Protein AF-A0A942K722-F1 (afdb_monomer_lite)

Sequence (84 aa):
MNKITPRLLRDLSATLPSGTECYLCTAVRNALAHYRKGHEPGQLADKDQAVSVLRQSLGRGLNRFLQPEIRQSLALKTRFESMA

Structure (mmCIF, N/CA/C/O backbone):
data_AF-A0A942K722-F1
#
_entry.id   AF-A0A942K722-F1
#
loop_
_atom_site.group_PDB
_atom_site.id
_atom_site.type_symbol
_atom_site.label_atom_id
_atom_site.label_alt_id
_atom_site.label_comp_id
_atom_site.label_asym_id
_atom_site.label_entity_id
_atom_site.label_seq_id
_atom_site.pdbx_PDB_ins_code
_atom_site.Cartn_x
_atom_site.Cartn_y
_atom_site.Cartn_z
_atom_site.occupancy
_atom_site.B_iso_or_equiv
_atom_site.auth_seq_id
_atom_site.auth_comp_id
_atom_site.auth_asym_id
_atom_site.auth_atom_id
_atom_site.pdbx_PDB_model_num
ATOM 1 N N . MET A 1 1 ? 9.861 1.605 13.530 1.00 44.84 1 MET A N 1
ATOM 2 C CA . MET A 1 1 ? 10.085 1.488 12.070 1.00 44.84 1 MET A CA 1
ATOM 3 C C . MET A 1 1 ? 9.255 0.338 11.528 1.00 44.84 1 MET A C 1
ATOM 5 O O . MET A 1 1 ? 9.439 -0.787 11.979 1.00 44.84 1 MET A O 1
ATOM 9 N N . ASN A 1 2 ? 8.331 0.599 10.602 1.00 60.88 2 ASN A N 1
ATOM 10 C CA . ASN A 1 2 ? 7.594 -0.475 9.937 1.00 60.88 2 ASN A CA 1
ATOM 11 C C . ASN A 1 2 ? 8.551 -1.203 8.985 1.00 60.88 2 ASN A C 1
ATOM 13 O O . ASN A 1 2 ? 8.938 -0.644 7.962 1.00 60.88 2 ASN A O 1
ATOM 17 N N . LYS A 1 3 ? 8.976 -2.421 9.334 1.00 72.12 3 LYS A N 1
ATOM 18 C CA . LYS A 1 3 ? 9.833 -3.229 8.459 1.00 72.12 3 LYS A CA 1
ATOM 19 C C . LYS A 1 3 ? 9.034 -3.641 7.220 1.00 72.12 3 LYS A C 1
ATOM 21 O O . LYS A 1 3 ? 7.993 -4.285 7.343 1.00 72.12 3 LYS A O 1
ATOM 26 N N . ILE A 1 4 ? 9.525 -3.265 6.042 1.00 82.06 4 ILE A N 1
ATOM 27 C CA . ILE A 1 4 ? 9.002 -3.739 4.759 1.00 82.06 4 ILE A CA 1
ATOM 28 C C . ILE A 1 4 ? 9.565 -5.144 4.552 1.00 82.06 4 ILE A C 1
ATOM 30 O O . ILE A 1 4 ? 10.778 -5.318 4.471 1.00 82.06 4 ILE A O 1
ATOM 34 N N . THR A 1 5 ? 8.701 -6.156 4.534 1.00 85.38 5 THR A N 1
ATOM 35 C CA . THR A 1 5 ? 9.102 -7.557 4.346 1.00 85.38 5 THR A CA 1
ATOM 36 C C . THR A 1 5 ? 8.630 -8.076 2.986 1.00 85.38 5 THR A C 1
ATOM 38 O O . THR A 1 5 ? 7.647 -7.568 2.448 1.00 85.38 5 THR A O 1
ATOM 41 N N . PRO A 1 6 ? 9.253 -9.126 2.425 1.00 85.00 6 PRO A N 1
ATOM 42 C CA . PRO A 1 6 ? 8.791 -9.719 1.168 1.00 85.00 6 PRO A CA 1
ATOM 43 C C . PRO A 1 6 ? 7.341 -10.218 1.231 1.00 85.00 6 PRO A C 1
ATOM 45 O O . PRO A 1 6 ? 6.604 -10.098 0.257 1.00 85.00 6 PRO A O 1
ATOM 48 N N . ARG A 1 7 ? 6.906 -10.725 2.397 1.00 87.00 7 ARG A N 1
ATOM 49 C CA . ARG A 1 7 ? 5.504 -11.113 2.633 1.00 87.00 7 ARG A CA 1
ATOM 50 C C . ARG A 1 7 ? 4.567 -9.915 2.512 1.00 87.00 7 ARG A C 1
ATOM 52 O O . ARG A 1 7 ? 3.570 -10.005 1.816 1.00 87.00 7 ARG A O 1
ATOM 59 N N . LEU A 1 8 ? 4.944 -8.780 3.105 1.00 86.44 8 LEU A N 1
ATOM 60 C CA . LEU A 1 8 ? 4.189 -7.538 2.974 1.00 86.44 8 LEU A CA 1
ATOM 61 C C . LEU A 1 8 ? 4.032 -7.117 1.510 1.00 86.44 8 LEU A C 1
ATOM 63 O O . LEU A 1 8 ? 2.939 -6.757 1.091 1.00 86.44 8 LEU A O 1
ATOM 67 N N . LEU A 1 9 ? 5.126 -7.131 0.747 1.00 87.62 9 LEU A N 1
ATOM 68 C CA . LEU A 1 9 ? 5.109 -6.725 -0.658 1.00 87.62 9 LEU A CA 1
ATOM 69 C C . LEU A 1 9 ? 4.252 -7.665 -1.504 1.00 87.62 9 LEU A C 1
ATOM 71 O O . LEU A 1 9 ? 3.532 -7.194 -2.377 1.00 87.62 9 LEU A O 1
ATOM 75 N N . ARG A 1 10 ? 4.271 -8.968 -1.202 1.00 88.44 10 ARG A N 1
ATOM 76 C CA . ARG A 1 10 ? 3.379 -9.952 -1.821 1.00 88.44 10 ARG A CA 1
ATOM 77 C C . ARG A 1 10 ? 1.912 -9.655 -1.507 1.00 88.44 10 ARG A C 1
ATOM 79 O O . ARG A 1 10 ? 1.107 -9.611 -2.430 1.00 88.44 10 ARG A O 1
ATOM 86 N N . ASP A 1 11 ? 1.578 -9.424 -0.239 1.00 87.81 11 ASP A N 1
ATOM 87 C CA . ASP A 1 11 ? 0.201 -9.140 0.178 1.00 87.81 11 ASP A CA 1
ATOM 88 C C . ASP A 1 11 ? -0.299 -7.824 -0.427 1.00 87.81 11 ASP A C 1
ATOM 90 O O . ASP A 1 11 ? -1.407 -7.769 -0.954 1.00 87.81 11 ASP A O 1
ATOM 94 N N . LEU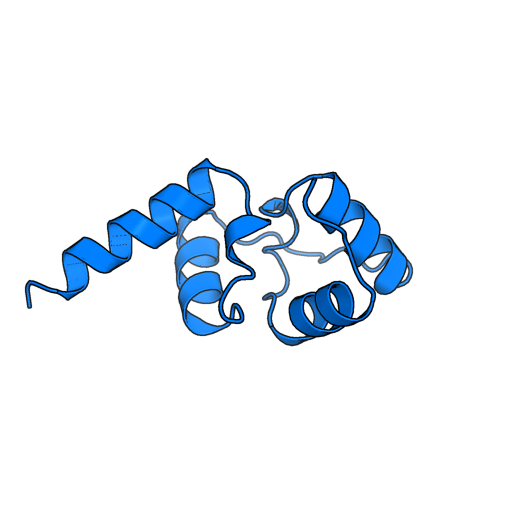 A 1 12 ? 0.535 -6.778 -0.429 1.00 86.81 12 LEU A N 1
ATOM 95 C CA . LEU A 1 12 ? 0.245 -5.517 -1.110 1.00 86.81 12 LEU A CA 1
ATOM 96 C C . LEU A 1 12 ? 0.064 -5.736 -2.608 1.00 86.81 12 LEU A C 1
ATOM 98 O O . LEU A 1 12 ? -0.946 -5.326 -3.148 1.00 86.81 12 LEU A O 1
ATOM 102 N N . SER A 1 13 ? 0.974 -6.429 -3.286 1.00 85.75 13 SER A N 1
ATOM 103 C CA . SER A 1 13 ? 0.836 -6.678 -4.723 1.00 85.75 13 SER A CA 1
ATOM 104 C C . SER A 1 13 ? -0.415 -7.489 -5.082 1.00 85.75 13 SER A C 1
ATOM 106 O O . SER A 1 13 ? -0.887 -7.372 -6.208 1.00 85.75 13 SER A O 1
ATOM 108 N N . ALA A 1 14 ? -0.925 -8.320 -4.168 1.00 86.50 14 ALA A N 1
ATOM 109 C CA . ALA A 1 14 ? -2.117 -9.137 -4.387 1.00 86.50 14 ALA A CA 1
ATOM 110 C C . ALA A 1 14 ? -3.431 -8.415 -4.044 1.00 86.50 14 ALA A C 1
ATOM 112 O O . ALA A 1 14 ? -4.465 -8.733 -4.622 1.00 86.50 14 ALA A O 1
ATOM 113 N N . THR A 1 15 ? -3.405 -7.480 -3.091 1.00 87.69 15 THR A N 1
ATOM 114 C CA . THR A 1 15 ? -4.615 -6.846 -2.531 1.00 87.69 15 THR A CA 1
ATOM 115 C C . THR A 1 15 ? -4.742 -5.361 -2.848 1.00 87.69 15 THR A C 1
ATOM 117 O O . THR A 1 15 ? -5.817 -4.785 -2.686 1.00 87.69 15 THR A O 1
ATOM 120 N N . LEU A 1 16 ? -3.658 -4.719 -3.283 1.00 85.19 16 LEU A N 1
ATOM 121 C CA . LEU A 1 16 ? -3.652 -3.312 -3.641 1.00 85.19 16 LEU A CA 1
ATOM 122 C C . LEU A 1 16 ? -4.265 -3.139 -5.039 1.00 85.19 16 LEU A C 1
ATOM 124 O O . LEU A 1 16 ? -3.736 -3.686 -6.011 1.00 85.19 16 LEU A O 1
ATOM 128 N N . PRO A 1 17 ? -5.347 -2.360 -5.165 1.00 83.06 17 PRO A N 1
ATOM 129 C CA . PRO A 1 17 ? -5.923 -2.043 -6.461 1.00 83.06 17 PRO A CA 1
ATOM 130 C C . PRO A 1 17 ? -4.942 -1.237 -7.311 1.00 83.06 17 PRO A C 1
ATOM 132 O O . PRO A 1 17 ? -4.294 -0.311 -6.812 1.00 83.06 17 PRO A O 1
ATOM 135 N N . SER A 1 18 ? -4.880 -1.554 -8.604 1.00 81.00 18 SER A N 1
ATOM 136 C CA . SER A 1 18 ? -4.081 -0.775 -9.554 1.00 81.00 18 SER A CA 1
ATOM 137 C C . SER A 1 18 ? -4.580 0.669 -9.606 1.00 81.00 18 SER A C 1
ATOM 139 O O . SER A 1 18 ? -5.786 0.911 -9.621 1.00 81.00 18 SER A O 1
ATOM 141 N N . GLY A 1 19 ? -3.650 1.619 -9.603 1.00 82.38 19 GLY A N 1
ATOM 142 C CA . GLY A 1 19 ? -3.939 3.050 -9.572 1.00 82.38 19 GLY A CA 1
ATOM 143 C C . GLY A 1 19 ? -4.001 3.661 -8.171 1.00 82.38 19 GLY A C 1
ATOM 144 O O . GLY A 1 19 ? -4.181 4.870 -8.054 1.00 82.38 19 GLY A O 1
ATOM 145 N N . THR A 1 20 ? -3.836 2.872 -7.104 1.00 86.50 20 THR A N 1
ATOM 146 C CA . THR A 1 20 ? -3.844 3.362 -5.709 1.00 86.50 20 THR A CA 1
ATOM 147 C C . THR A 1 20 ? -2.455 3.400 -5.063 1.00 86.50 20 THR A C 1
ATOM 149 O O . THR A 1 20 ? -2.293 3.818 -3.917 1.00 86.50 20 THR A O 1
ATOM 152 N N . GLU A 1 21 ? -1.420 3.016 -5.806 1.00 85.75 21 GLU A N 1
ATOM 153 C CA . GLU A 1 21 ? -0.018 2.964 -5.390 1.00 85.75 21 GLU A CA 1
ATOM 154 C C . GLU A 1 21 ? 0.510 4.341 -4.972 1.00 85.75 21 GLU A C 1
ATOM 156 O O . GLU A 1 21 ? 1.363 4.438 -4.086 1.00 85.75 21 GLU A O 1
ATOM 161 N N . CYS A 1 22 ? -0.025 5.413 -5.564 1.00 85.81 22 CYS A N 1
ATOM 162 C CA . CYS A 1 22 ? 0.318 6.791 -5.219 1.00 85.81 22 CYS A CA 1
ATOM 163 C C . CYS A 1 22 ? -0.038 7.144 -3.765 1.00 85.81 22 CYS A C 1
ATOM 165 O O . CYS A 1 22 ? 0.611 8.011 -3.185 1.00 85.81 22 CYS A O 1
ATOM 167 N N . TYR A 1 23 ? -0.995 6.434 -3.159 1.00 88.38 23 TYR A N 1
ATOM 168 C CA . TYR A 1 23 ? -1.458 6.631 -1.785 1.00 88.38 23 TYR A CA 1
ATOM 169 C C . TYR A 1 23 ? -0.668 5.843 -0.739 1.00 88.38 23 TYR A C 1
ATOM 171 O O . TYR A 1 23 ? -0.929 5.975 0.460 1.00 88.38 23 TYR A O 1
ATOM 179 N N . LEU A 1 24 ? 0.300 5.028 -1.157 1.00 87.56 24 LEU A N 1
ATOM 180 C CA . LEU A 1 24 ? 1.249 4.398 -0.248 1.00 87.56 24 LEU A CA 1
ATOM 181 C C . LEU A 1 24 ? 2.288 5.414 0.233 1.00 87.56 24 LEU A C 1
ATOM 183 O O . LEU A 1 24 ? 2.564 6.428 -0.411 1.00 87.56 24 LEU A O 1
ATOM 187 N N . CYS A 1 25 ? 2.912 5.128 1.373 1.00 88.31 25 CYS A N 1
ATOM 188 C CA . CYS A 1 25 ? 4.091 5.870 1.789 1.00 88.31 25 CYS A CA 1
ATOM 189 C C . CYS A 1 25 ? 5.251 5.625 0.811 1.00 88.31 25 CYS A C 1
ATOM 191 O O . CYS A 1 25 ? 5.413 4.523 0.281 1.00 88.31 25 CYS A O 1
ATOM 193 N N . THR A 1 26 ? 6.094 6.640 0.608 1.00 85.69 26 THR A N 1
ATOM 194 C CA . THR A 1 26 ? 7.164 6.636 -0.404 1.00 85.69 26 THR A CA 1
ATOM 195 C C . THR A 1 26 ? 8.048 5.390 -0.338 1.00 85.69 26 THR A C 1
ATOM 197 O O . THR A 1 26 ? 8.339 4.786 -1.365 1.00 85.69 26 THR A O 1
ATOM 200 N N . ALA A 1 27 ? 8.421 4.948 0.868 1.00 87.00 27 ALA A N 1
ATOM 201 C CA . ALA A 1 27 ? 9.252 3.758 1.049 1.00 87.00 27 ALA A CA 1
ATOM 202 C C . ALA A 1 27 ? 8.568 2.470 0.555 1.00 87.00 27 ALA A C 1
ATOM 204 O O . ALA A 1 27 ? 9.201 1.650 -0.106 1.00 87.00 27 ALA A O 1
ATOM 205 N N . VAL A 1 28 ? 7.275 2.293 0.850 1.00 86.56 28 VAL A N 1
ATOM 206 C CA . VAL A 1 28 ? 6.513 1.106 0.431 1.00 86.56 28 VAL A CA 1
ATOM 207 C C . VAL A 1 28 ? 6.174 1.171 -1.047 1.00 86.56 28 VAL A C 1
ATOM 209 O O . VAL A 1 28 ? 6.283 0.152 -1.717 1.00 86.56 28 VAL A O 1
ATOM 212 N N . ARG A 1 29 ? 5.837 2.356 -1.570 1.00 86.50 29 ARG A N 1
ATOM 213 C CA . ARG A 1 29 ? 5.632 2.571 -3.005 1.00 86.50 29 ARG A CA 1
ATOM 214 C C . ARG A 1 29 ? 6.875 2.174 -3.796 1.00 86.50 29 ARG A C 1
ATOM 216 O O . ARG A 1 29 ? 6.775 1.359 -4.702 1.00 86.50 29 ARG A O 1
ATOM 223 N N . ASN A 1 30 ? 8.047 2.670 -3.399 1.00 86.12 30 ASN A N 1
ATOM 224 C CA . ASN A 1 30 ? 9.304 2.342 -4.071 1.00 86.12 30 ASN A CA 1
ATOM 225 C C . ASN A 1 30 ? 9.616 0.843 -3.957 1.00 86.12 30 ASN A C 1
ATOM 227 O O . ASN A 1 30 ? 9.942 0.204 -4.952 1.00 86.12 30 ASN A O 1
ATOM 231 N N . ALA A 1 31 ? 9.466 0.253 -2.768 1.00 87.75 31 ALA A N 1
ATOM 232 C CA . ALA A 1 31 ? 9.695 -1.177 -2.577 1.00 87.75 31 ALA A CA 1
ATOM 233 C C . ALA A 1 31 ? 8.734 -2.049 -3.408 1.00 87.75 31 ALA A C 1
ATOM 235 O O . ALA A 1 31 ? 9.149 -3.069 -3.954 1.00 87.75 31 ALA A O 1
ATOM 236 N N . LEU A 1 32 ? 7.468 -1.643 -3.539 1.00 86.75 32 LEU A N 1
ATOM 237 C CA . LEU A 1 32 ? 6.471 -2.325 -4.362 1.00 86.75 32 LEU A CA 1
ATOM 238 C C . LEU A 1 32 ? 6.763 -2.161 -5.858 1.00 86.75 32 LEU A C 1
ATOM 240 O O . LEU A 1 32 ? 6.671 -3.138 -6.596 1.00 86.75 32 LEU A O 1
ATOM 244 N N . ALA A 1 33 ? 7.171 -0.971 -6.299 1.00 84.94 33 ALA A N 1
ATOM 245 C CA . ALA A 1 33 ? 7.594 -0.726 -7.676 1.00 84.94 33 ALA A CA 1
ATOM 246 C C . ALA A 1 33 ? 8.810 -1.593 -8.043 1.00 84.94 33 ALA A C 1
ATOM 248 O O . ALA A 1 33 ? 8.799 -2.273 -9.069 1.00 84.94 33 ALA A O 1
ATOM 249 N N . HIS A 1 34 ? 9.816 -1.670 -7.164 1.00 86.25 34 HIS A N 1
AT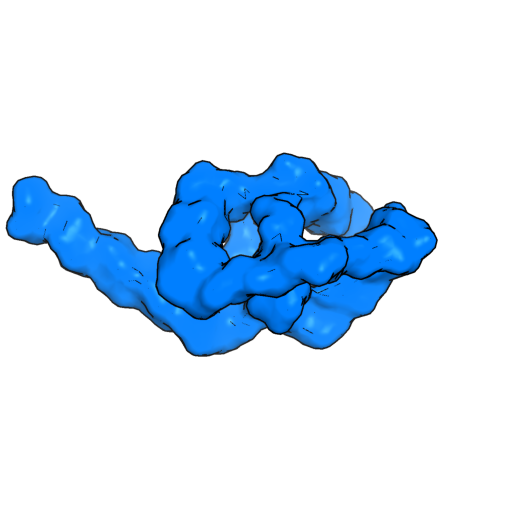OM 250 C CA . HIS A 1 34 ? 10.953 -2.581 -7.333 1.00 86.25 34 HIS A CA 1
ATOM 251 C C . HIS A 1 34 ? 10.516 -4.051 -7.370 1.00 86.25 34 HIS A C 1
ATOM 253 O O . HIS A 1 34 ? 10.973 -4.803 -8.230 1.00 86.25 34 HIS A O 1
ATOM 259 N N . TYR A 1 35 ? 9.600 -4.459 -6.487 1.00 86.19 35 TYR A N 1
ATOM 260 C CA . TYR A 1 35 ? 9.047 -5.816 -6.474 1.00 86.19 35 TYR A CA 1
ATOM 261 C C . TYR A 1 35 ? 8.323 -6.165 -7.785 1.00 86.19 35 TYR A C 1
ATOM 263 O O . TYR A 1 35 ? 8.484 -7.266 -8.307 1.00 86.19 35 TYR A O 1
ATOM 271 N N . ARG A 1 36 ? 7.591 -5.208 -8.367 1.00 84.06 36 ARG A N 1
ATOM 272 C CA . ARG A 1 36 ? 6.887 -5.342 -9.656 1.00 84.06 36 ARG A CA 1
ATOM 273 C C . ARG A 1 36 ? 7.787 -5.078 -10.870 1.00 84.06 36 ARG A C 1
ATOM 275 O O . ARG A 1 36 ? 7.275 -4.920 -11.974 1.00 84.06 36 ARG A O 1
ATOM 282 N N . LYS A 1 37 ? 9.114 -5.032 -10.687 1.00 82.31 37 LYS A N 1
ATOM 283 C CA . LYS A 1 37 ? 10.107 -4.775 -11.747 1.00 82.31 37 LYS A CA 1
ATOM 284 C C . LYS A 1 37 ? 9.865 -3.465 -12.520 1.00 82.31 37 LYS A C 1
ATOM 286 O O . LYS A 1 37 ? 10.079 -3.414 -13.725 1.00 82.31 37 LYS A O 1
ATOM 291 N N . GLY A 1 38 ? 9.425 -2.411 -11.834 1.00 68.69 38 GLY A N 1
ATOM 292 C CA . GLY A 1 38 ? 9.203 -1.089 -12.430 1.00 68.69 38 GLY A CA 1
ATOM 293 C C . GLY A 1 38 ? 7.859 -0.921 -13.142 1.00 68.69 38 GLY A C 1
ATOM 294 O O . GLY A 1 38 ? 7.680 0.058 -13.859 1.00 68.69 38 GLY A O 1
ATOM 295 N N . HIS A 1 39 ? 6.910 -1.844 -12.957 1.00 67.19 39 HIS A N 1
ATOM 296 C CA . HIS A 1 39 ? 5.560 -1.673 -13.485 1.00 67.19 39 HIS A CA 1
ATOM 297 C C . HIS A 1 39 ? 4.802 -0.609 -12.678 1.00 67.19 39 HIS A C 1
ATOM 299 O O . HIS A 1 39 ? 4.218 -0.900 -11.631 1.00 67.19 39 HIS A O 1
ATOM 305 N N . GLU A 1 40 ? 4.799 0.620 -13.183 1.00 62.56 40 GLU A N 1
ATOM 306 C CA . GLU A 1 40 ? 3.930 1.689 -12.693 1.00 62.56 40 GLU A CA 1
ATOM 307 C C . GLU A 1 40 ? 2.509 1.485 -13.265 1.00 62.56 40 GLU A C 1
ATOM 309 O O . GLU A 1 40 ? 2.351 1.024 -14.400 1.00 62.56 40 GLU A O 1
ATOM 314 N N . PRO A 1 41 ? 1.446 1.767 -12.504 1.00 63.53 41 PRO A N 1
ATOM 315 C CA . PRO A 1 41 ? 0.079 1.733 -13.015 1.00 63.53 41 PRO A CA 1
ATOM 316 C C . PRO A 1 41 ? -0.147 2.937 -13.927 1.00 63.53 41 PRO A C 1
ATOM 318 O O . PRO A 1 41 ? 0.129 4.069 -13.540 1.00 63.53 41 PRO A O 1
ATOM 321 N N . GLY A 1 42 ? -0.689 2.705 -15.123 1.00 63.31 42 GLY A N 1
ATOM 322 C CA . GLY A 1 42 ? -0.924 3.773 -16.099 1.00 63.31 42 GLY A CA 1
ATOM 323 C C . GLY A 1 42 ? -2.033 4.759 -15.716 1.00 63.31 42 GLY A C 1
ATOM 324 O O . GLY A 1 42 ? -2.066 5.860 -16.254 1.00 63.31 42 GLY A O 1
ATOM 325 N N . GLN A 1 43 ? -2.929 4.395 -14.793 1.00 72.94 43 GLN A N 1
ATOM 326 C CA . GLN A 1 43 ? -4.071 5.228 -14.421 1.00 72.94 43 GLN A CA 1
ATOM 327 C C . GLN A 1 43 ? -4.201 5.301 -12.904 1.00 72.94 43 GLN A C 1
ATOM 329 O O . GLN A 1 43 ? -4.421 4.288 -12.243 1.00 72.94 43 GLN A O 1
ATOM 334 N N . LEU A 1 44 ? -4.032 6.505 -12.361 1.00 77.69 44 LEU A N 1
ATOM 335 C CA . LEU A 1 44 ? -4.212 6.782 -10.941 1.00 77.69 44 LEU A CA 1
ATOM 336 C C . LEU A 1 44 ? -5.704 6.938 -10.648 1.00 77.69 44 LEU A C 1
ATOM 338 O O . LEU A 1 44 ? -6.409 7.638 -11.371 1.00 77.69 44 LEU A O 1
ATOM 342 N N . ALA A 1 45 ? -6.176 6.278 -9.597 1.00 81.69 45 ALA A N 1
ATOM 343 C CA . ALA A 1 45 ? -7.537 6.447 -9.116 1.00 81.69 45 ALA A CA 1
ATOM 344 C C . ALA A 1 45 ? -7.647 7.758 -8.332 1.00 81.69 45 ALA A C 1
ATOM 346 O O . ALA A 1 45 ? -6.754 8.083 -7.550 1.00 81.69 45 ALA A O 1
ATOM 347 N N . ASP A 1 46 ? -8.762 8.470 -8.490 1.00 86.81 46 ASP A N 1
ATOM 348 C CA . ASP A 1 46 ? -9.101 9.614 -7.646 1.00 86.81 46 ASP A CA 1
ATOM 349 C C . ASP A 1 46 ? -9.230 9.218 -6.175 1.00 86.81 46 ASP A C 1
ATOM 351 O O . ASP A 1 46 ? -9.551 8.076 -5.844 1.00 86.81 46 ASP A O 1
ATOM 355 N N . LYS A 1 47 ? -9.045 10.183 -5.268 1.00 83.81 47 LYS A N 1
ATOM 356 C CA . LYS A 1 47 ? -8.997 9.940 -3.817 1.00 83.81 47 LYS A CA 1
ATOM 357 C C . LYS A 1 47 ? -10.237 9.204 -3.299 1.00 83.81 47 LYS A C 1
ATOM 359 O O . LYS A 1 47 ? -10.102 8.225 -2.567 1.00 83.81 47 LYS A O 1
ATOM 364 N N . ASP A 1 48 ? -11.434 9.627 -3.694 1.00 82.44 48 ASP A N 1
ATOM 365 C CA . ASP A 1 48 ? -12.694 9.004 -3.265 1.00 82.44 48 ASP A CA 1
ATOM 366 C C . ASP A 1 48 ? -12.886 7.584 -3.806 1.00 82.44 48 ASP A C 1
ATOM 368 O O . ASP A 1 48 ? -13.361 6.688 -3.091 1.00 82.44 48 ASP A O 1
ATOM 372 N N . GLN A 1 49 ? -12.476 7.362 -5.055 1.00 83.94 49 GLN A N 1
ATOM 373 C CA . GLN A 1 49 ? -12.514 6.048 -5.682 1.00 83.94 49 GLN A CA 1
ATOM 374 C C . GLN A 1 49 ? -11.483 5.128 -5.030 1.00 83.94 49 GLN A C 1
ATOM 376 O O . GLN A 1 49 ? -11.825 4.032 -4.593 1.00 83.94 49 GLN A O 1
ATOM 381 N N . ALA A 1 50 ? -10.253 5.604 -4.852 1.00 85.62 50 ALA A N 1
ATOM 382 C CA . ALA A 1 50 ? -9.180 4.884 -4.191 1.00 85.62 50 ALA A CA 1
ATOM 383 C C . ALA A 1 50 ? -9.568 4.475 -2.772 1.00 85.62 50 ALA A C 1
ATOM 385 O O . ALA A 1 50 ? -9.430 3.308 -2.430 1.00 85.62 50 ALA A O 1
ATOM 386 N N . VAL A 1 51 ? -10.122 5.381 -1.959 1.00 85.88 51 VAL A N 1
ATOM 387 C CA . VAL A 1 51 ? -10.605 5.054 -0.605 1.00 85.88 51 VAL A CA 1
ATOM 388 C C . VAL A 1 51 ? -11.665 3.952 -0.650 1.00 85.88 51 VAL A C 1
ATOM 390 O O . VAL A 1 51 ? -11.624 3.028 0.163 1.00 85.88 51 VAL A O 1
ATOM 393 N N . SER A 1 52 ? -12.595 4.016 -1.604 1.00 85.19 52 SER A N 1
ATOM 394 C CA . SER A 1 52 ? -13.680 3.036 -1.718 1.00 85.19 52 SER A CA 1
ATOM 395 C C . SER A 1 52 ? -13.164 1.653 -2.137 1.00 85.19 52 SER A C 1
ATOM 397 O O . SER A 1 52 ? -13.514 0.655 -1.507 1.00 85.19 52 SER A O 1
ATOM 399 N N . VAL A 1 53 ? -12.266 1.582 -3.125 1.00 85.69 53 VAL A N 1
ATOM 400 C CA . VAL A 1 53 ? -11.701 0.308 -3.602 1.00 85.69 53 VAL A CA 1
ATOM 401 C C . VAL A 1 53 ? -10.676 -0.260 -2.611 1.00 85.69 53 VAL A C 1
ATOM 403 O O . VAL A 1 53 ? -10.679 -1.464 -2.344 1.00 85.69 53 VAL A O 1
ATOM 406 N N . LEU A 1 54 ? -9.846 0.591 -1.989 1.00 86.31 54 LEU A N 1
ATOM 407 C CA . LEU A 1 54 ? -8.925 0.194 -0.917 1.00 86.31 54 LEU A CA 1
ATOM 408 C C . LEU A 1 54 ? -9.691 -0.413 0.252 1.00 86.31 54 LEU A C 1
ATOM 410 O O . LEU A 1 54 ? -9.254 -1.409 0.810 1.00 86.31 54 LEU A O 1
ATOM 414 N N . ARG A 1 55 ? -10.855 0.126 0.615 1.00 82.88 55 ARG A N 1
ATOM 415 C CA . ARG A 1 55 ? -11.652 -0.445 1.702 1.00 82.88 55 ARG A CA 1
ATOM 416 C C . ARG A 1 55 ? -12.104 -1.881 1.424 1.00 82.88 55 ARG A C 1
ATOM 418 O O . ARG A 1 55 ? -12.150 -2.683 2.351 1.00 82.88 55 ARG A O 1
ATOM 425 N N . GLN A 1 56 ? -12.453 -2.182 0.177 1.00 81.75 56 GLN A N 1
ATOM 426 C CA . GLN A 1 56 ? -12.957 -3.497 -0.221 1.00 81.75 56 GLN A CA 1
ATOM 427 C C . GLN A 1 56 ? -11.831 -4.512 -0.436 1.00 81.75 56 GLN A C 1
ATOM 429 O O . GLN A 1 56 ? -11.987 -5.682 -0.100 1.00 81.75 56 GLN A O 1
ATOM 434 N N . SER A 1 57 ? -10.704 -4.061 -0.991 1.00 83.75 57 SER A N 1
ATOM 435 C CA . SER A 1 57 ? -9.654 -4.958 -1.488 1.00 83.75 57 SER A CA 1
ATOM 436 C C . SER A 1 57 ? -8.448 -5.058 -0.558 1.00 83.75 57 SER A C 1
ATOM 438 O O . SER A 1 57 ? -7.801 -6.100 -0.521 1.00 83.75 57 SER A O 1
ATOM 440 N N . LEU A 1 58 ? -8.130 -4.006 0.206 1.00 85.00 58 LEU A N 1
ATOM 441 C CA . LEU A 1 58 ? -6.889 -3.936 0.974 1.00 85.00 58 LEU A CA 1
ATOM 442 C C . LEU A 1 58 ? -6.892 -4.925 2.145 1.00 85.00 58 LEU A C 1
ATOM 444 O O . LEU A 1 58 ? -7.771 -4.906 3.010 1.00 85.00 58 LEU A O 1
ATOM 448 N N . GLY A 1 59 ? -5.838 -5.738 2.226 1.00 80.25 59 GLY A N 1
ATOM 449 C CA . GLY A 1 59 ? -5.649 -6.692 3.316 1.00 80.25 59 GLY A CA 1
ATOM 450 C C . GLY A 1 59 ? -5.614 -6.048 4.712 1.00 80.25 59 GLY A C 1
ATOM 451 O O . GLY A 1 59 ? -5.158 -4.913 4.910 1.00 80.25 59 GLY A O 1
ATOM 452 N N . ARG A 1 60 ? -6.066 -6.803 5.726 1.00 78.19 60 ARG A N 1
ATOM 453 C CA . ARG A 1 60 ? -6.072 -6.357 7.130 1.00 78.19 60 ARG A CA 1
ATOM 454 C C . ARG A 1 60 ? -4.672 -5.929 7.580 1.00 78.19 60 ARG A C 1
ATOM 456 O O . ARG A 1 60 ? -3.696 -6.653 7.418 1.00 78.19 60 ARG A O 1
ATOM 463 N N . GLY A 1 61 ? -4.582 -4.746 8.188 1.00 80.38 61 GLY A N 1
ATOM 464 C CA . GLY A 1 61 ? -3.332 -4.207 8.733 1.00 80.38 61 GLY A CA 1
ATOM 465 C C . GLY A 1 61 ? -2.370 -3.606 7.701 1.00 80.38 61 GLY A C 1
ATOM 466 O O . GLY A 1 61 ? -1.318 -3.099 8.099 1.00 80.38 61 GLY A O 1
ATOM 467 N N . LEU A 1 62 ? -2.715 -3.603 6.406 1.00 83.38 62 LEU A N 1
ATOM 468 C CA . LEU A 1 62 ? -1.932 -2.926 5.362 1.00 83.38 62 LEU A CA 1
ATOM 469 C C . LEU A 1 62 ? -2.229 -1.420 5.283 1.00 83.38 62 LEU A C 1
ATOM 471 O O . LEU A 1 62 ? -1.403 -0.642 4.811 1.00 83.38 62 LEU A O 1
ATOM 475 N N . ASN A 1 63 ? -3.355 -0.977 5.845 1.00 85.62 63 ASN A N 1
ATOM 476 C CA . ASN A 1 63 ? -3.719 0.438 5.945 1.00 85.62 63 ASN A CA 1
ATOM 477 C C . ASN A 1 63 ? -2.654 1.299 6.648 1.00 85.62 63 ASN A C 1
ATOM 479 O O . ASN A 1 63 ? -2.534 2.480 6.350 1.00 85.62 63 ASN A O 1
ATOM 483 N N . ARG A 1 64 ? -1.827 0.734 7.538 1.00 85.44 64 ARG A N 1
ATOM 484 C CA . ARG A 1 64 ? -0.734 1.461 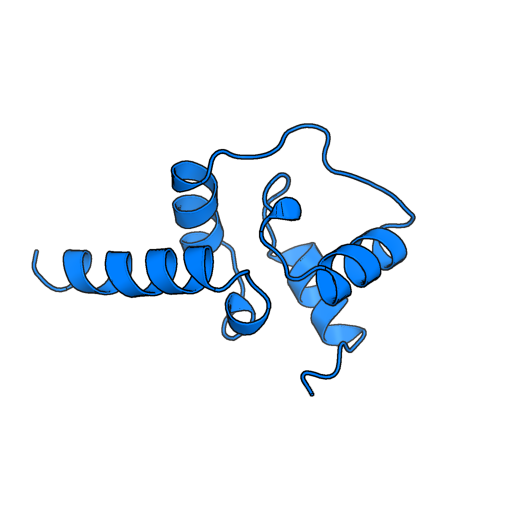8.212 1.00 85.44 64 ARG A CA 1
ATOM 485 C C . ARG A 1 64 ? 0.345 2.0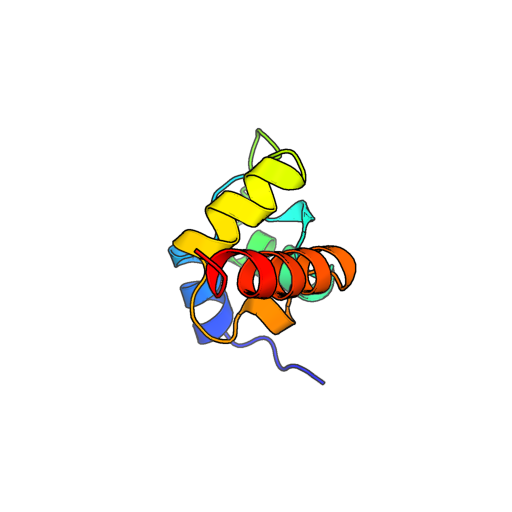00 7.263 1.00 85.44 64 ARG A C 1
ATOM 487 O O . ARG A 1 64 ? 1.119 2.859 7.678 1.00 85.44 64 ARG A O 1
ATOM 494 N N . PHE A 1 65 ? 0.406 1.483 6.036 1.00 86.31 65 PHE A N 1
ATOM 495 C CA . PHE A 1 65 ? 1.358 1.888 5.000 1.00 86.31 65 PHE A CA 1
ATOM 496 C C . PHE A 1 65 ? 0.793 2.919 4.024 1.00 86.31 65 PHE A C 1
ATOM 498 O O . PHE A 1 65 ? 1.529 3.407 3.170 1.00 86.31 65 PHE A O 1
ATOM 505 N N . LEU A 1 66 ? -0.489 3.256 4.151 1.00 87.56 66 LEU A N 1
ATOM 506 C CA . LEU A 1 66 ? -1.096 4.343 3.399 1.00 87.56 66 LEU A CA 1
ATOM 507 C C . LEU A 1 66 ? -0.713 5.693 4.004 1.00 87.56 66 LEU A C 1
ATOM 509 O O . LEU A 1 66 ? -0.399 5.803 5.196 1.00 87.56 66 LEU A O 1
ATOM 513 N N . GLN A 1 67 ? -0.778 6.727 3.174 1.00 89.12 67 GLN A N 1
ATOM 514 C CA . GLN A 1 67 ? -0.620 8.106 3.607 1.00 89.12 67 GLN A CA 1
ATOM 515 C C . GLN A 1 67 ? -1.648 8.463 4.698 1.00 89.12 67 GLN A C 1
ATOM 517 O O . GLN A 1 67 ? -2.769 7.937 4.685 1.00 89.12 67 GLN A O 1
ATOM 522 N N . PRO A 1 68 ? -1.296 9.354 5.645 1.00 86.12 68 PRO A N 1
ATOM 523 C CA . PRO A 1 68 ? -2.147 9.686 6.788 1.00 86.12 68 PRO A CA 1
ATO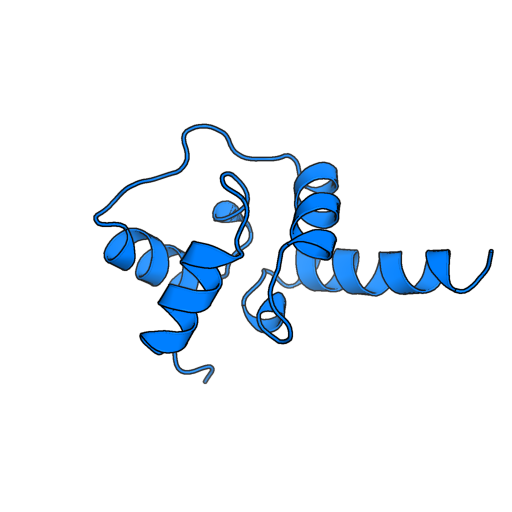M 524 C C . PRO A 1 68 ? -3.560 10.116 6.390 1.00 86.12 68 PRO A C 1
ATOM 526 O O . PRO A 1 68 ? -4.525 9.679 7.010 1.00 86.12 68 PRO A O 1
ATOM 529 N N . GLU A 1 69 ? -3.689 10.898 5.320 1.00 85.44 69 GLU A N 1
ATOM 530 C CA . GLU A 1 69 ? -4.978 11.379 4.821 1.00 85.44 69 GLU A CA 1
ATOM 531 C C . GLU A 1 69 ? -5.902 10.237 4.397 1.00 85.44 69 GLU A C 1
ATOM 533 O O . GLU A 1 69 ? -7.067 10.201 4.774 1.00 85.44 69 GLU A O 1
ATOM 538 N N . ILE A 1 70 ? -5.375 9.257 3.662 1.00 87.31 70 ILE A N 1
ATOM 539 C CA . ILE A 1 70 ? -6.150 8.106 3.187 1.00 87.31 70 ILE A CA 1
ATOM 540 C C . ILE A 1 70 ? -6.506 7.191 4.353 1.00 87.31 70 ILE A C 1
ATOM 542 O O . ILE A 1 70 ? -7.615 6.666 4.416 1.00 87.31 70 ILE A O 1
ATOM 546 N N . ARG A 1 71 ? -5.603 7.045 5.330 1.00 86.56 71 ARG A N 1
ATOM 547 C CA . ARG A 1 71 ? -5.897 6.327 6.578 1.00 86.56 71 ARG A CA 1
ATOM 548 C C . ARG A 1 71 ? -7.040 6.974 7.348 1.00 86.56 71 ARG A C 1
ATOM 550 O O . ARG A 1 71 ? -7.896 6.255 7.857 1.00 86.56 71 ARG A O 1
ATOM 557 N N . GLN A 1 72 ? -7.053 8.302 7.432 1.00 85.06 72 GLN A N 1
ATOM 558 C CA . GLN A 1 72 ? -8.133 9.050 8.067 1.00 85.06 72 GLN A CA 1
ATOM 559 C C . GLN A 1 72 ? -9.437 8.895 7.284 1.00 85.06 72 GLN A C 1
ATOM 561 O O . GLN A 1 72 ? -10.445 8.547 7.886 1.00 85.06 72 GLN A O 1
ATOM 566 N N . SER A 1 73 ? -9.422 9.043 5.956 1.00 85.44 73 SER A N 1
ATOM 567 C CA . SER A 1 73 ? -10.606 8.829 5.112 1.00 85.44 73 SER A CA 1
ATOM 568 C C . SER A 1 73 ? -11.176 7.413 5.250 1.00 85.44 73 SER A C 1
ATOM 570 O O . SER A 1 73 ? -12.387 7.253 5.397 1.00 85.44 73 SER A O 1
ATOM 572 N N . LEU A 1 74 ? -10.316 6.389 5.284 1.00 81.50 74 LEU A N 1
ATOM 573 C CA . LEU A 1 74 ? -10.722 5.003 5.527 1.00 81.50 74 LEU A CA 1
ATOM 574 C C . LEU A 1 74 ? -11.328 4.811 6.922 1.00 81.50 74 LEU A C 1
ATOM 576 O O . LEU A 1 74 ? -12.277 4.052 7.057 1.00 81.50 74 LEU A O 1
ATOM 580 N N . ALA A 1 75 ? -10.810 5.484 7.953 1.00 78.12 75 ALA A N 1
ATOM 581 C CA . ALA A 1 75 ? -11.334 5.390 9.317 1.00 78.12 75 ALA A CA 1
ATOM 582 C C . ALA A 1 75 ? -12.649 6.168 9.515 1.00 78.12 75 ALA A C 1
ATOM 584 O O . ALA A 1 75 ? -13.518 5.730 10.267 1.00 78.12 75 ALA A O 1
ATOM 585 N N . LEU A 1 76 ? -12.801 7.311 8.841 1.00 69.12 76 LEU A N 1
ATOM 586 C CA . LEU A 1 76 ? -13.978 8.177 8.923 1.00 69.12 76 LEU A CA 1
ATOM 587 C C . LEU A 1 76 ? -15.195 7.548 8.236 1.00 69.12 76 LEU A C 1
ATOM 589 O O . LEU A 1 76 ? -16.291 7.594 8.789 1.00 69.12 76 LEU A O 1
ATOM 593 N N . LYS A 1 77 ? -15.013 6.897 7.080 1.00 58.28 77 LYS A N 1
ATOM 594 C CA . LYS A 1 77 ? -16.118 6.245 6.350 1.00 58.28 77 LYS A CA 1
ATOM 595 C C . LYS A 1 77 ? -16.682 5.022 7.089 1.00 58.28 77 LYS A C 1
ATOM 597 O O . LYS A 1 77 ? -17.859 4.716 6.942 1.00 58.28 77 LYS A O 1
ATOM 602 N N . THR A 1 78 ? -15.889 4.380 7.952 1.00 53.94 78 THR A N 1
ATOM 603 C CA . THR A 1 78 ? -16.356 3.290 8.829 1.00 53.94 78 THR A CA 1
ATOM 604 C C . THR A 1 78 ? -17.339 3.774 9.897 1.00 53.94 78 THR A C 1
ATOM 606 O O . THR A 1 78 ? -18.185 3.001 10.325 1.00 53.94 78 THR A O 1
ATOM 609 N N . ARG A 1 79 ? -17.267 5.046 10.322 1.00 51.41 79 ARG A N 1
ATOM 610 C CA . ARG A 1 79 ? -18.205 5.608 11.312 1.00 51.41 79 ARG A CA 1
ATOM 611 C C . ARG A 1 79 ? -19.586 5.918 10.736 1.00 51.41 79 ARG A C 1
ATOM 613 O O . ARG A 1 79 ? -20.549 5.892 11.489 1.00 51.41 79 ARG A O 1
ATOM 620 N N . PHE A 1 80 ? -19.690 6.181 9.434 1.00 50.56 80 PHE A N 1
ATOM 621 C CA . PHE A 1 80 ? -20.969 6.517 8.801 1.00 50.56 80 PHE A CA 1
ATOM 622 C C . PHE A 1 80 ? -21.821 5.295 8.429 1.00 50.56 80 PHE A C 1
ATOM 624 O O . PHE A 1 80 ? -23.035 5.420 8.357 1.00 50.56 80 PHE A O 1
ATOM 631 N N . GLU A 1 81 ? -21.229 4.110 8.255 1.00 50.62 81 GLU A N 1
ATOM 632 C CA . GLU A 1 81 ? -21.994 2.876 7.987 1.00 50.62 81 GLU A CA 1
ATOM 633 C C . GLU A 1 81 ? -22.46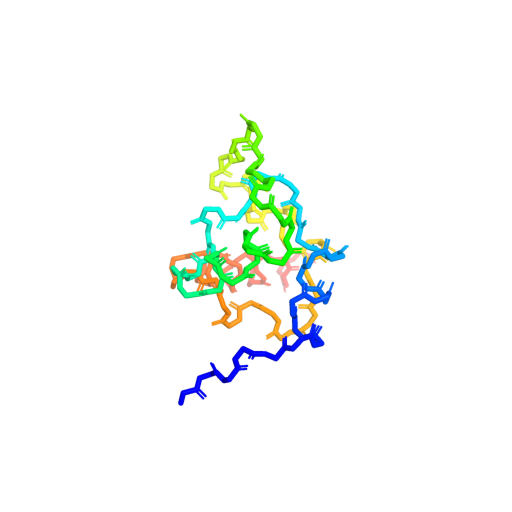2 2.144 9.251 1.00 50.62 81 GLU A C 1
ATOM 635 O O . GLU A 1 81 ? -23.263 1.226 9.160 1.00 50.62 81 GLU A O 1
ATOM 640 N N . SER A 1 82 ? -22.009 2.545 10.442 1.00 44.66 82 SER A N 1
ATOM 641 C CA . SER A 1 82 ? -22.511 2.000 11.716 1.00 44.66 82 SER A CA 1
ATOM 642 C C . SER A 1 82 ? -23.780 2.704 12.223 1.00 44.66 82 SER A C 1
ATOM 644 O O . SER A 1 82 ? -24.145 2.532 13.382 1.00 44.66 82 SER A O 1
ATOM 646 N N . MET A 1 83 ? -24.425 3.521 11.385 1.00 45.16 83 MET A N 1
ATOM 647 C CA . MET A 1 83 ? -25.581 4.352 11.744 1.00 45.16 83 MET A CA 1
ATOM 648 C C . MET A 1 83 ? -26.766 4.206 10.769 1.00 45.16 83 MET A C 1
ATOM 650 O O . MET A 1 83 ? -27.642 5.069 10.758 1.00 45.16 83 MET A O 1
ATOM 654 N N . ALA A 1 84 ? -26.789 3.134 9.968 1.00 40.66 84 ALA A N 1
ATOM 655 C CA . ALA A 1 84 ? -27.893 2.760 9.082 1.00 40.66 84 ALA A CA 1
ATOM 656 C C . ALA A 1 84 ? -28.405 1.355 9.421 1.00 40.66 84 ALA A C 1
ATOM 658 O O . ALA A 1 84 ? -27.552 0.484 9.712 1.00 40.66 84 ALA A O 1
#

Foldseek 3Di:
DPDDDPVLLVLCVQQQDQQLLVQFDPVSSVVNCVVVVNDHRPHHDDLVRNLVSCLVRPDPPNLVRGDPVSNVVNVVVVVVVVPD

Radius of gyration: 12.84 Å; chains: 1; bounding box: 39×22×28 Å

Secondary structure (DSSP, 8-state):
-----HHHHHHHHHHSPTT-GGGB-HHHHHHHHHHTTT---SSPPPHHHHHHHHHHHSPTTGGGGB-HHHHHHHHHHHHHGGG-

pLDDT: mean 79.18, std 12.31, range [40.66, 89.12]